Protein AF-A0A6G1HEQ1-F1 (afdb_monomer)

Mean predicted aligned error: 15.53 Å

pLDDT: mean 77.02, std 15.02, range [37.28, 94.94]

Radius of gyration: 28.49 Å; Cα contacts (8 Å, |Δi|>4): 25; chains: 1; bounding box: 51×35×103 Å

Sequence (155 aa):
MASLPPEEGGSAPGRSIQERYLELNARLHTARTETYAEIYRPENTSKSYNPKQKEYIEWCRSNGFPDGEQLSEAKFILFFQDRVLNRSVRPKRRRKETERSPMEPAVRTPGITSMLKNRKMKEAQRKRNEFVDRGVGTLLDGYTEEELLRCVRAC

Organism: NCBI:txid1176131

Structure (mmCIF, N/CA/C/O backbone):
data_AF-A0A6G1HEQ1-F1
#
_entry.id   AF-A0A6G1HEQ1-F1
#
loop_
_atom_site.group_PDB
_atom_site.id
_atom_site.type_symbol
_atom_site.label_atom_id
_atom_site.label_alt_id
_atom_site.label_comp_id
_atom_site.label_asym_id
_atom_site.label_entity_id
_atom_site.label_seq_id
_atom_site.pdbx_PDB_ins_code
_atom_site.Cartn_x
_atom_site.Cartn_y
_atom_site.Cartn_z
_atom_site.occupancy
_atom_site.B_iso_or_equiv
_atom_site.auth_seq_id
_atom_site.auth_comp_id
_atom_site.auth_asym_id
_atom_site.auth_atom_id
_atom_site.pdbx_PDB_model_num
ATOM 1 N N . MET A 1 1 ? -0.566 15.789 58.709 1.00 41.72 1 MET A N 1
ATOM 2 C CA . MET A 1 1 ? 0.669 15.490 57.956 1.00 41.72 1 MET A CA 1
ATOM 3 C C . MET A 1 1 ? 0.529 14.075 57.430 1.00 41.72 1 MET A C 1
ATOM 5 O O . MET A 1 1 ? 0.556 13.151 58.227 1.00 41.72 1 MET A O 1
ATOM 9 N N . ALA A 1 2 ? 0.203 13.925 56.146 1.00 41.34 2 ALA A N 1
ATOM 10 C CA . ALA A 1 2 ? -0.060 12.624 55.535 1.00 41.34 2 ALA A CA 1
ATOM 11 C C . ALA A 1 2 ? 1.268 11.942 55.183 1.00 41.34 2 ALA A C 1
ATOM 13 O O . ALA A 1 2 ? 2.092 12.533 54.486 1.00 41.34 2 ALA A O 1
ATOM 14 N N . SER A 1 3 ? 1.471 10.731 55.703 1.00 48.38 3 SER A N 1
ATOM 15 C CA . SER A 1 3 ? 2.601 9.864 55.372 1.00 48.38 3 SER A CA 1
ATOM 16 C C . SER A 1 3 ? 2.564 9.485 53.892 1.00 48.38 3 SER A C 1
ATOM 18 O O . SER A 1 3 ? 1.548 8.995 53.401 1.00 48.38 3 SER A O 1
ATOM 20 N N . LEU A 1 4 ? 3.678 9.717 53.199 1.00 50.41 4 LEU A N 1
ATOM 21 C CA . LEU A 1 4 ? 3.932 9.215 51.849 1.00 50.41 4 LEU A CA 1
ATOM 22 C C . LEU A 1 4 ? 4.041 7.678 51.872 1.00 50.41 4 LEU A C 1
ATOM 24 O O . LEU A 1 4 ? 4.571 7.133 52.847 1.00 50.41 4 LEU A O 1
ATOM 28 N N . PRO A 1 5 ? 3.552 6.973 50.837 1.00 56.81 5 PRO A N 1
ATOM 29 C CA . PRO A 1 5 ? 3.724 5.530 50.728 1.00 56.81 5 PRO A CA 1
ATOM 30 C C . PRO A 1 5 ? 5.198 5.175 50.459 1.00 56.81 5 PRO A C 1
ATOM 32 O O . PRO A 1 5 ? 5.929 5.990 49.888 1.00 56.81 5 PRO A O 1
ATOM 35 N N . PRO A 1 6 ? 5.651 3.978 50.869 1.00 50.28 6 PRO A N 1
ATOM 36 C CA . PRO A 1 6 ? 7.000 3.519 50.588 1.00 50.28 6 PRO A CA 1
ATOM 37 C C . PRO A 1 6 ? 7.167 3.293 49.082 1.00 50.28 6 PRO A C 1
ATOM 39 O O . PRO A 1 6 ? 6.408 2.554 48.456 1.00 50.28 6 PRO A O 1
ATOM 42 N N . GLU A 1 7 ? 8.174 3.952 48.518 1.00 48.97 7 GLU A N 1
ATOM 43 C CA . GLU A 1 7 ? 8.719 3.667 47.194 1.00 48.97 7 GLU A CA 1
ATOM 44 C C . GLU A 1 7 ? 9.311 2.250 47.222 1.00 48.97 7 GLU A C 1
ATOM 46 O O . GLU A 1 7 ? 10.440 2.032 47.664 1.00 48.97 7 GLU A O 1
ATOM 51 N N . GLU A 1 8 ? 8.516 1.269 46.795 1.00 42.94 8 GLU A N 1
ATOM 52 C CA . GLU A 1 8 ? 8.979 -0.084 46.492 1.00 42.94 8 GLU A CA 1
ATOM 53 C C . GLU A 1 8 ? 9.991 -0.001 45.343 1.00 42.94 8 GLU A C 1
ATOM 55 O O . GLU A 1 8 ? 9.652 0.077 44.159 1.00 42.94 8 GLU A O 1
ATOM 60 N N . GLY A 1 9 ? 11.268 0.022 45.724 1.00 45.69 9 GLY A N 1
ATOM 61 C CA . GLY A 1 9 ? 12.419 -0.064 44.843 1.00 45.69 9 GLY A CA 1
ATOM 62 C C . GLY A 1 9 ? 12.493 -1.419 44.146 1.00 45.69 9 GLY A C 1
ATOM 63 O O . GLY A 1 9 ? 13.303 -2.268 44.500 1.00 45.69 9 GLY A O 1
ATOM 64 N N . GLY A 1 10 ? 11.695 -1.596 43.098 1.00 37.28 10 GLY A N 1
ATOM 65 C CA . GLY A 1 10 ? 11.898 -2.606 42.065 1.00 37.28 10 GLY A CA 1
ATOM 66 C C . GLY A 1 10 ? 12.769 -2.043 40.945 1.00 37.28 10 GLY A C 1
ATOM 67 O O . GLY A 1 10 ? 12.272 -1.767 39.855 1.00 37.28 10 GLY A O 1
ATOM 68 N N . SER A 1 11 ? 14.061 -1.826 41.210 1.00 39.78 11 SER A N 1
ATOM 69 C CA . SER A 1 11 ? 15.039 -1.459 40.178 1.00 39.78 11 SER A CA 1
ATOM 70 C C . SER A 1 11 ? 15.185 -2.632 39.208 1.00 39.78 11 SER A C 1
ATOM 72 O O . SER A 1 11 ? 15.940 -3.573 39.458 1.00 39.78 11 SER A O 1
ATOM 74 N N . ALA A 1 12 ? 14.412 -2.613 38.118 1.00 50.97 12 ALA A N 1
ATOM 75 C CA . ALA A 1 12 ? 14.650 -3.489 36.979 1.00 50.97 12 ALA A CA 1
ATOM 76 C C . ALA A 1 12 ? 16.135 -3.363 36.595 1.00 50.97 12 ALA A C 1
ATOM 78 O O . ALA A 1 12 ? 16.630 -2.231 36.539 1.00 50.97 12 ALA A O 1
ATOM 79 N N . PRO A 1 13 ? 16.866 -4.472 36.365 1.00 53.50 13 PRO A N 1
ATOM 80 C CA . PRO A 1 13 ? 18.287 -4.401 36.058 1.00 53.50 13 PRO A CA 1
ATOM 81 C C . PRO A 1 13 ? 18.475 -3.440 34.885 1.00 53.50 13 PRO A C 1
ATOM 83 O O . PRO A 1 13 ? 17.889 -3.620 33.816 1.00 53.50 13 PRO A O 1
ATOM 86 N N . GLY A 1 14 ? 19.214 -2.355 35.129 1.00 56.75 14 GLY A N 1
ATOM 87 C CA . GLY A 1 14 ? 19.454 -1.328 34.128 1.00 56.75 14 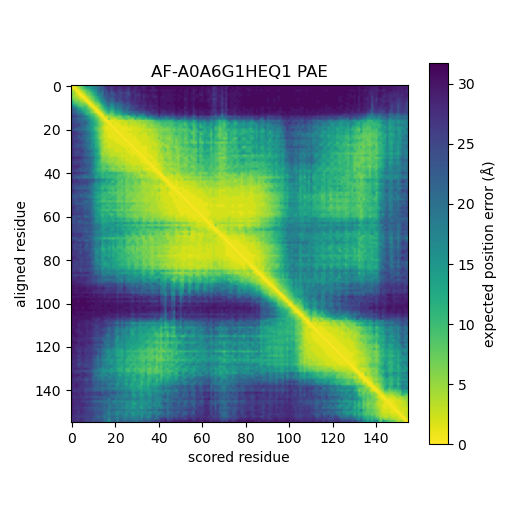GLY A CA 1
ATOM 88 C C . GLY A 1 14 ? 20.025 -1.992 32.886 1.00 56.75 14 GLY A C 1
ATOM 89 O O . GLY A 1 14 ? 21.078 -2.622 32.974 1.00 56.75 14 GLY A O 1
ATOM 90 N N . ARG A 1 15 ? 19.305 -1.878 31.762 1.00 60.00 15 ARG A N 1
ATOM 91 C CA . ARG A 1 15 ? 19.628 -2.579 30.514 1.00 60.00 15 ARG A CA 1
ATOM 92 C C . ARG A 1 15 ? 21.126 -2.519 30.238 1.00 60.00 15 ARG A C 1
ATOM 94 O O . ARG A 1 15 ? 21.727 -1.427 30.267 1.00 60.00 15 ARG A O 1
ATOM 101 N N . SER A 1 16 ? 21.725 -3.682 30.001 1.00 81.69 16 SER A N 1
ATOM 102 C CA . SER A 1 16 ? 23.161 -3.800 29.762 1.00 81.69 16 SER A CA 1
ATOM 103 C C . SER A 1 16 ? 23.569 -2.882 28.601 1.00 81.69 16 SER A C 1
ATOM 105 O O . SER A 1 16 ? 22.749 -2.500 27.758 1.00 81.69 16 SER A O 1
ATOM 107 N N . ILE A 1 17 ? 24.837 -2.463 28.545 1.00 79.94 17 ILE A N 1
ATOM 108 C CA . ILE A 1 17 ? 25.323 -1.638 27.421 1.00 79.94 17 ILE A CA 1
ATOM 109 C C . ILE A 1 17 ? 25.048 -2.351 26.085 1.00 79.94 17 ILE A C 1
ATOM 111 O O . ILE A 1 17 ? 24.679 -1.705 25.106 1.00 79.94 17 ILE A O 1
ATOM 115 N N . GLN A 1 18 ? 25.139 -3.684 26.078 1.00 74.25 18 GLN A N 1
ATOM 116 C CA . GLN A 1 18 ? 24.825 -4.526 24.926 1.00 74.25 18 GLN A CA 1
ATOM 117 C C . GLN A 1 18 ? 23.339 -4.478 24.554 1.00 74.25 18 GLN A C 1
ATOM 119 O O . GLN A 1 18 ? 23.020 -4.307 23.383 1.00 74.25 18 GLN A O 1
ATOM 124 N N . GLU A 1 19 ? 22.428 -4.557 25.524 1.00 78.94 19 GLU A N 1
ATOM 125 C CA . GLU A 1 19 ? 20.983 -4.461 25.275 1.00 78.94 19 GLU A CA 1
ATOM 126 C C . GLU A 1 19 ? 20.590 -3.087 24.731 1.00 78.94 19 GLU A C 1
ATOM 128 O O . GLU A 1 19 ? 19.814 -2.993 23.783 1.00 78.94 19 GLU A O 1
ATOM 133 N N . ARG A 1 20 ? 21.171 -2.011 25.277 1.00 80.88 20 ARG A N 1
ATOM 134 C CA . ARG A 1 20 ? 20.960 -0.651 24.759 1.00 80.88 20 ARG A CA 1
ATOM 135 C C . ARG A 1 20 ? 21.491 -0.490 23.338 1.00 80.88 20 ARG A C 1
ATOM 137 O O . ARG A 1 20 ? 20.834 0.143 22.515 1.00 80.88 20 ARG A O 1
ATOM 144 N N . TYR A 1 21 ? 22.656 -1.064 23.045 1.00 78.56 21 TYR A N 1
ATOM 145 C CA . TYR A 1 21 ? 23.229 -1.071 21.702 1.00 78.56 21 TYR A CA 1
ATOM 146 C C . TYR A 1 21 ? 22.355 -1.859 20.717 1.00 78.56 21 TYR A C 1
ATOM 148 O O . TYR A 1 21 ? 22.079 -1.380 19.619 1.00 78.56 21 TYR A O 1
ATOM 156 N N . LEU A 1 22 ? 21.857 -3.028 21.126 1.00 83.06 22 LEU A N 1
ATOM 157 C CA . LEU A 1 22 ? 20.967 -3.856 20.317 1.00 83.06 22 LEU A CA 1
ATOM 158 C C . LEU A 1 22 ? 19.636 -3.149 20.039 1.00 83.06 22 LEU A C 1
ATOM 160 O O . LEU A 1 22 ? 19.182 -3.128 18.899 1.00 83.06 22 LEU A O 1
ATOM 164 N N . GLU A 1 23 ? 19.039 -2.520 21.051 1.00 82.06 23 GLU A N 1
ATOM 165 C CA . GLU A 1 23 ? 17.798 -1.755 20.912 1.00 82.06 23 GLU A CA 1
ATOM 166 C C . GLU A 1 23 ? 17.983 -0.542 19.989 1.00 82.06 23 GLU A C 1
ATOM 168 O O . GLU A 1 23 ? 17.141 -0.276 19.128 1.00 82.06 23 GLU A O 1
ATOM 173 N N . LEU A 1 24 ? 19.106 0.172 20.120 1.00 81.50 24 LEU A N 1
ATOM 174 C CA . LEU A 1 24 ? 19.453 1.27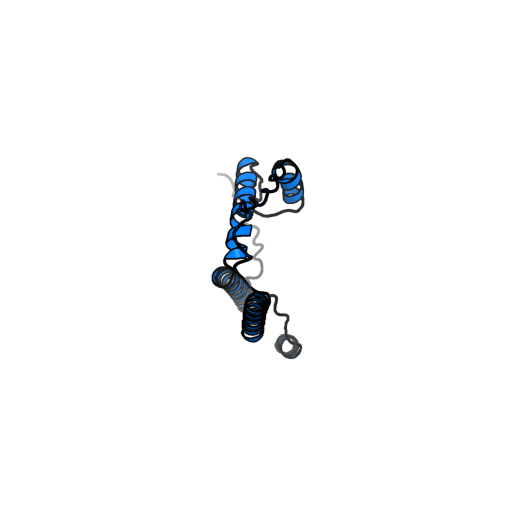7 19.230 1.00 81.50 24 LEU A CA 1
ATOM 175 C C . LEU A 1 24 ? 19.616 0.794 17.786 1.00 81.50 24 LEU A C 1
ATOM 177 O O . LEU A 1 24 ? 19.045 1.391 16.875 1.00 81.50 24 LEU A O 1
ATOM 181 N N . ASN A 1 25 ? 20.347 -0.300 17.577 1.00 78.19 25 ASN A N 1
ATOM 182 C CA . ASN A 1 25 ? 20.520 -0.885 16.255 1.00 78.19 25 ASN A CA 1
ATOM 183 C C . ASN A 1 25 ? 19.183 -1.329 15.667 1.00 78.19 25 ASN A C 1
ATOM 185 O O . ASN A 1 25 ? 18.902 -0.989 14.523 1.00 78.19 25 ASN A O 1
ATOM 189 N N . ALA A 1 26 ? 18.329 -2.010 16.434 1.00 80.94 26 ALA A N 1
ATOM 190 C CA . ALA A 1 26 ? 17.007 -2.429 15.977 1.00 80.94 26 ALA A CA 1
ATOM 191 C C . ALA A 1 26 ? 16.174 -1.232 15.492 1.00 80.94 26 ALA A C 1
ATOM 193 O O . ALA A 1 26 ? 15.651 -1.266 14.381 1.00 80.94 26 ALA A O 1
ATOM 194 N N . ARG A 1 27 ? 16.137 -0.134 16.261 1.00 81.19 27 ARG A N 1
ATOM 195 C CA . ARG A 1 27 ? 15.448 1.110 15.865 1.00 81.19 27 ARG A CA 1
ATOM 196 C C . ARG A 1 27 ? 16.055 1.756 14.618 1.00 81.19 27 ARG A C 1
ATOM 198 O O . ARG A 1 27 ? 15.331 2.253 13.759 1.00 81.19 27 ARG A O 1
ATOM 205 N N . LEU A 1 28 ? 17.384 1.765 14.504 1.00 80.19 28 LEU A N 1
ATOM 206 C CA . LEU A 1 28 ? 18.066 2.277 13.313 1.00 80.19 28 LEU A CA 1
ATOM 207 C C . LEU A 1 28 ? 17.754 1.420 12.083 1.00 80.19 28 LEU A C 1
ATOM 209 O O . LEU A 1 28 ? 17.541 1.965 11.001 1.00 80.19 28 LEU A O 1
ATOM 213 N N . HIS A 1 29 ? 17.710 0.097 12.236 1.00 75.25 29 HIS A N 1
ATOM 214 C CA . HIS A 1 29 ? 17.352 -0.826 11.167 1.00 75.25 29 HIS A CA 1
ATOM 215 C C . HIS A 1 29 ? 15.903 -0.623 10.717 1.00 75.25 29 HIS A C 1
ATOM 217 O O . HIS A 1 29 ? 15.683 -0.477 9.516 1.00 75.25 29 HIS A O 1
ATOM 2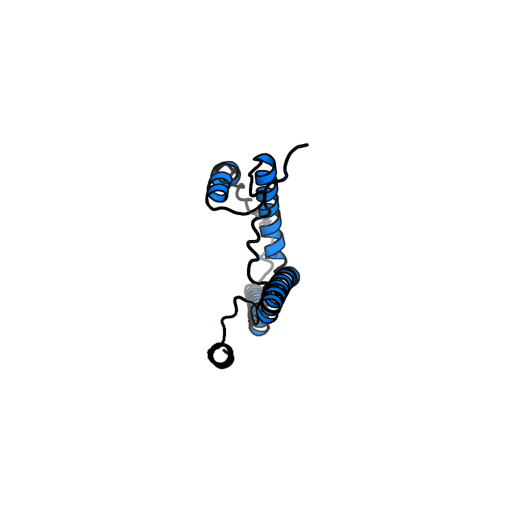23 N N . THR A 1 30 ? 14.934 -0.519 11.635 1.00 78.88 30 THR A N 1
ATOM 224 C CA . THR A 1 30 ? 13.528 -0.274 11.268 1.00 78.88 30 THR A CA 1
ATOM 225 C C . THR A 1 30 ? 13.364 1.059 10.534 1.00 78.88 30 THR A C 1
ATOM 227 O O . THR A 1 30 ? 12.827 1.082 9.426 1.00 78.88 30 THR A O 1
ATOM 230 N N . ALA A 1 31 ? 13.941 2.148 11.051 1.00 79.94 31 ALA A N 1
ATOM 231 C CA . ALA A 1 31 ? 13.883 3.462 10.404 1.00 79.94 31 ALA A CA 1
ATOM 232 C C . ALA A 1 31 ? 14.534 3.464 9.005 1.00 79.94 31 ALA A C 1
ATOM 234 O O . ALA A 1 31 ? 14.014 4.056 8.054 1.00 79.94 31 ALA A O 1
ATOM 235 N N . ARG A 1 32 ? 15.665 2.763 8.836 1.00 79.06 32 ARG A N 1
ATOM 236 C CA . ARG A 1 32 ? 16.297 2.579 7.518 1.00 79.06 32 ARG A CA 1
ATOM 237 C C . ARG A 1 32 ? 15.381 1.821 6.563 1.00 79.06 32 ARG A C 1
ATOM 239 O O . ARG A 1 32 ? 15.255 2.226 5.414 1.00 79.06 32 ARG A O 1
ATOM 246 N N . THR A 1 33 ? 14.725 0.754 7.019 1.00 76.19 33 THR A N 1
ATOM 247 C CA . THR A 1 33 ? 13.812 -0.013 6.159 1.00 76.19 33 THR A CA 1
ATOM 248 C C . THR A 1 33 ? 12.584 0.791 5.748 1.00 76.19 33 THR A C 1
ATOM 250 O O . THR A 1 33 ? 12.184 0.717 4.590 1.00 76.19 33 THR A O 1
ATOM 253 N N . GLU A 1 34 ? 12.022 1.600 6.647 1.00 77.12 34 GLU A N 1
ATOM 254 C CA . GLU A 1 34 ? 10.873 2.465 6.360 1.00 77.12 34 GLU A CA 1
ATOM 255 C C . GLU A 1 34 ? 11.227 3.530 5.318 1.00 77.12 34 GLU A C 1
ATOM 257 O O . GLU A 1 34 ? 10.577 3.619 4.277 1.00 77.12 34 GLU A O 1
ATOM 262 N N . THR A 1 35 ? 12.316 4.272 5.543 1.00 80.12 35 THR A N 1
ATOM 263 C CA . THR A 1 35 ? 12.783 5.310 4.608 1.00 80.12 35 THR A CA 1
ATOM 264 C C . THR A 1 35 ? 13.139 4.722 3.242 1.00 80.12 35 THR A C 1
ATOM 266 O O . THR A 1 35 ? 12.771 5.276 2.206 1.00 80.12 35 THR A O 1
ATOM 269 N N . TYR A 1 36 ? 13.798 3.562 3.213 1.00 76.88 36 TYR A N 1
ATOM 270 C CA . TYR A 1 36 ? 14.106 2.856 1.974 1.00 76.88 36 TYR A CA 1
ATOM 271 C C . TYR A 1 36 ? 12.819 2.410 1.259 1.00 76.88 36 TYR A C 1
ATOM 273 O O . TYR A 1 36 ? 12.645 2.662 0.065 1.00 76.88 36 TYR A O 1
ATOM 281 N N . ALA A 1 37 ? 11.870 1.812 1.982 1.00 76.62 37 ALA A N 1
ATOM 282 C CA . ALA A 1 37 ? 10.590 1.403 1.418 1.00 76.62 37 ALA A CA 1
ATOM 283 C C . ALA A 1 37 ? 9.813 2.587 0.828 1.00 76.62 37 ALA A C 1
ATOM 285 O O . ALA A 1 37 ? 9.176 2.416 -0.207 1.00 76.62 37 ALA A O 1
ATOM 286 N N . GLU A 1 38 ? 9.877 3.774 1.434 1.00 76.50 38 GLU A N 1
ATOM 287 C CA . GLU A 1 38 ? 9.257 4.995 0.912 1.00 76.50 38 GLU A CA 1
ATOM 288 C C . GLU A 1 38 ? 9.938 5.512 -0.358 1.00 76.50 38 GLU A C 1
ATOM 290 O O . GLU A 1 38 ? 9.256 5.744 -1.360 1.00 76.50 38 GLU A O 1
ATOM 295 N N . ILE A 1 39 ? 11.269 5.643 -0.345 1.00 78.94 39 ILE A N 1
ATOM 296 C CA . ILE A 1 39 ? 12.064 6.156 -1.475 1.00 78.94 39 ILE A CA 1
ATOM 297 C C . ILE A 1 39 ? 11.905 5.262 -2.708 1.00 78.94 39 ILE A C 1
ATOM 299 O O . ILE A 1 39 ? 11.776 5.745 -3.834 1.00 78.94 39 ILE A O 1
ATOM 303 N N . TYR A 1 40 ? 11.905 3.946 -2.501 1.00 78.88 40 TYR A N 1
ATOM 304 C CA . TYR A 1 40 ? 11.917 2.970 -3.585 1.00 78.88 40 TYR A CA 1
ATOM 305 C C . TYR A 1 40 ? 10.538 2.395 -3.925 1.00 78.88 40 TYR A C 1
ATOM 307 O O . TYR A 1 40 ? 10.435 1.575 -4.853 1.00 78.88 40 TYR A O 1
ATOM 315 N N . ARG A 1 41 ? 9.471 2.831 -3.234 1.00 78.31 41 ARG A N 1
ATOM 316 C CA . ARG A 1 41 ? 8.095 2.414 -3.527 1.00 78.31 41 ARG A CA 1
ATOM 317 C C . ARG A 1 41 ? 7.753 2.751 -4.981 1.00 78.31 41 ARG A C 1
ATOM 319 O O . ARG A 1 41 ? 7.892 3.899 -5.400 1.00 78.31 41 ARG A O 1
ATOM 326 N N . PRO A 1 42 ? 7.231 1.796 -5.769 1.00 81.75 42 PRO A N 1
ATOM 327 C CA . PRO A 1 42 ? 6.757 2.103 -7.109 1.00 81.75 42 PRO A CA 1
ATOM 328 C C . PRO A 1 42 ? 5.680 3.194 -7.079 1.00 81.75 42 PRO A C 1
ATOM 330 O O . PRO A 1 42 ? 4.724 3.118 -6.310 1.00 81.75 42 PRO A O 1
ATOM 333 N N . GLU A 1 43 ? 5.771 4.180 -7.966 1.00 80.06 43 GLU A N 1
ATOM 334 C CA . GLU A 1 43 ? 4.834 5.313 -7.979 1.00 80.06 43 GLU A CA 1
ATOM 335 C C . GLU A 1 43 ? 3.369 4.859 -8.156 1.00 80.06 43 GLU A C 1
ATOM 337 O O . GLU A 1 43 ? 2.446 5.407 -7.554 1.00 80.06 43 GLU A O 1
ATOM 342 N N . ASN A 1 44 ? 3.153 3.790 -8.930 1.00 83.50 44 ASN A N 1
ATOM 343 C CA . ASN A 1 44 ? 1.835 3.175 -9.120 1.00 83.50 44 ASN A CA 1
ATOM 344 C C . ASN A 1 44 ? 1.275 2.557 -7.830 1.00 83.50 44 ASN A C 1
ATOM 346 O O . ASN A 1 44 ? 0.071 2.632 -7.585 1.00 83.50 44 ASN A O 1
ATOM 350 N N . THR A 1 45 ? 2.147 1.961 -7.014 1.00 83.81 45 THR A N 1
ATOM 351 C CA . THR A 1 45 ? 1.820 1.403 -5.698 1.00 83.81 45 THR A CA 1
ATOM 352 C C . THR A 1 45 ? 1.344 2.544 -4.801 1.00 83.81 45 THR A C 1
ATOM 354 O O . THR A 1 45 ? 0.201 2.515 -4.353 1.00 83.81 45 THR A O 1
ATOM 357 N N . SER A 1 46 ? 2.128 3.616 -4.647 1.00 85.69 46 SER A N 1
ATOM 358 C CA . SER A 1 46 ? 1.728 4.792 -3.853 1.00 85.69 46 SER A CA 1
ATOM 359 C C . SER A 1 46 ? 0.395 5.388 -4.321 1.00 85.69 46 SER A C 1
ATOM 361 O O . SER A 1 46 ? -0.515 5.584 -3.519 1.00 85.69 46 SER A O 1
ATOM 363 N N . LYS A 1 47 ? 0.220 5.589 -5.634 1.00 87.44 47 LYS A N 1
ATOM 364 C CA . LYS A 1 47 ? -1.031 6.111 -6.215 1.00 87.44 47 LYS A CA 1
ATOM 365 C C . LYS A 1 47 ? -2.247 5.225 -5.923 1.00 87.44 47 LYS A C 1
ATOM 367 O O . LYS A 1 47 ? -3.352 5.742 -5.789 1.00 87.44 47 LYS A O 1
ATOM 372 N N . SER A 1 48 ? -2.067 3.906 -5.841 1.00 88.81 48 SER A N 1
ATOM 373 C CA . SER A 1 48 ? -3.159 2.965 -5.566 1.00 88.81 48 SER A CA 1
ATOM 374 C C . SER A 1 48 ? -3.466 2.813 -4.075 1.00 88.81 48 SER A C 1
ATOM 376 O O . SER A 1 48 ? -4.639 2.726 -3.703 1.00 88.81 48 SER A O 1
ATOM 378 N N . TYR A 1 49 ? -2.434 2.751 -3.230 1.00 88.75 49 TYR A N 1
ATOM 379 C CA . TYR A 1 49 ? -2.580 2.450 -1.806 1.00 88.75 49 TYR A CA 1
ATOM 380 C C . TYR A 1 49 ? -2.873 3.689 -0.962 1.00 88.75 49 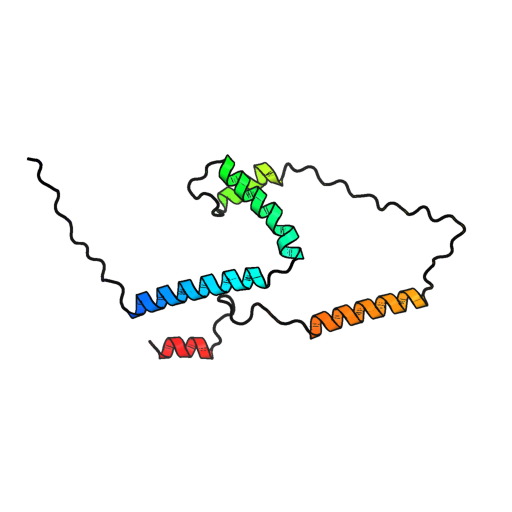TYR A C 1
ATOM 382 O O . TYR A 1 49 ? -3.749 3.609 -0.104 1.00 88.75 49 TYR A O 1
ATOM 390 N N . ASN A 1 50 ? -2.235 4.834 -1.233 1.00 91.12 50 ASN A N 1
ATOM 391 C CA . ASN A 1 50 ? -2.376 6.033 -0.397 1.00 91.12 50 ASN A CA 1
ATOM 392 C C . ASN A 1 50 ? -3.842 6.475 -0.212 1.00 91.12 50 ASN A C 1
ATOM 394 O O . ASN A 1 50 ? -4.225 6.750 0.923 1.00 91.12 50 ASN A O 1
ATOM 398 N N . PRO A 1 51 ? -4.705 6.494 -1.253 1.00 93.75 51 PRO A N 1
ATOM 399 C CA . PRO A 1 51 ? -6.109 6.864 -1.066 1.00 93.75 51 PRO A CA 1
ATOM 400 C C . PRO A 1 51 ? -6.865 5.900 -0.143 1.00 93.75 51 PRO A C 1
ATOM 402 O O . PRO A 1 51 ? -7.665 6.337 0.676 1.00 93.75 51 PRO A O 1
ATOM 405 N N . LYS A 1 52 ? -6.585 4.594 -0.244 1.00 91.50 52 LYS A N 1
ATOM 406 C CA . LYS A 1 52 ? -7.223 3.554 0.580 1.00 91.50 52 LYS A CA 1
ATOM 407 C C . LYS A 1 52 ? -6.756 3.630 2.034 1.00 91.50 52 LYS A C 1
ATOM 409 O O . LYS A 1 52 ? -7.560 3.473 2.943 1.00 91.50 52 LYS A O 1
ATOM 414 N N . GLN A 1 53 ? -5.463 3.884 2.246 1.00 93.44 53 GLN A N 1
ATOM 415 C CA . GLN A 1 53 ? -4.894 4.089 3.579 1.00 93.44 53 GLN A CA 1
ATOM 416 C C . GLN A 1 53 ? -5.489 5.333 4.237 1.00 93.44 53 GLN A C 1
ATOM 418 O O . GLN A 1 53 ? -5.915 5.268 5.384 1.00 93.44 53 GLN A O 1
ATOM 423 N N . LYS A 1 54 ? -5.590 6.438 3.490 1.00 94.50 54 LYS A N 1
ATOM 424 C CA . LYS A 1 54 ? -6.206 7.674 3.976 1.00 94.50 54 LYS A CA 1
ATOM 425 C C . LYS A 1 54 ? -7.661 7.456 4.392 1.00 94.50 54 LYS A C 1
ATOM 427 O O . LYS A 1 54 ? -8.048 7.893 5.466 1.00 94.50 54 LYS A O 1
ATOM 432 N N . GLU A 1 55 ? -8.430 6.735 3.582 1.00 94.75 55 GLU A N 1
ATOM 433 C CA . GLU A 1 55 ? -9.818 6.388 3.900 1.00 94.75 55 GLU A CA 1
ATOM 434 C C . GLU A 1 55 ? -9.933 5.578 5.203 1.00 94.75 55 GLU A C 1
ATOM 436 O O . GLU A 1 55 ? -10.781 5.881 6.040 1.00 94.75 55 GLU A O 1
ATOM 441 N N . TYR A 1 56 ? -9.067 4.578 5.402 1.00 94.38 56 TYR A N 1
ATOM 442 C CA . TYR A 1 56 ? -9.030 3.802 6.645 1.00 94.38 56 TYR A CA 1
ATOM 443 C C . TYR A 1 56 ? -8.664 4.674 7.854 1.00 94.38 56 TYR A C 1
ATOM 445 O O . TYR A 1 56 ? -9.316 4.599 8.890 1.00 94.38 56 TYR A O 1
ATOM 453 N N . ILE A 1 57 ? -7.657 5.539 7.712 1.00 93.88 57 ILE A N 1
ATOM 454 C CA . ILE A 1 57 ? -7.227 6.465 8.766 1.00 93.88 57 ILE A CA 1
ATOM 455 C C . ILE A 1 57 ? -8.365 7.417 9.155 1.00 93.88 57 ILE A C 1
ATOM 457 O O . ILE A 1 57 ? -8.654 7.594 10.337 1.00 93.88 57 ILE A O 1
ATOM 461 N N . GLU A 1 58 ? -9.040 8.012 8.171 1.00 94.81 58 GLU A N 1
ATOM 462 C CA . GLU A 1 58 ? -10.197 8.882 8.397 1.00 94.81 58 GLU A CA 1
ATOM 463 C C . GLU A 1 58 ? -11.333 8.121 9.096 1.00 94.81 58 GLU A C 1
ATOM 465 O O . GLU A 1 58 ? -11.899 8.620 10.068 1.00 94.81 58 GLU A O 1
ATOM 470 N N . TRP A 1 59 ? -11.609 6.885 8.674 1.00 94.94 59 TRP A N 1
ATOM 471 C CA . TRP A 1 59 ? -12.592 6.020 9.322 1.00 94.94 59 TRP A CA 1
ATOM 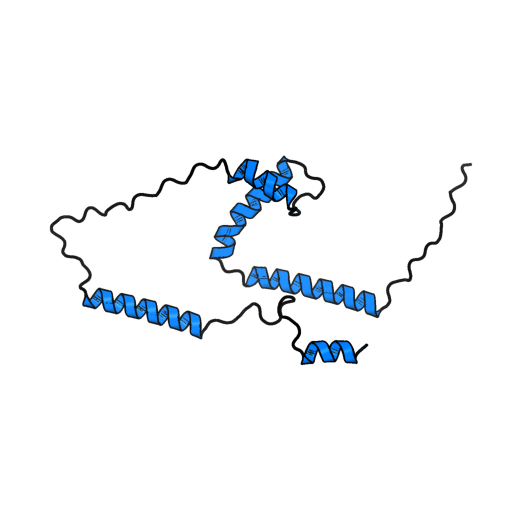472 C C . TRP A 1 59 ? -12.224 5.702 10.779 1.00 94.94 59 TRP A C 1
ATOM 474 O O . TRP A 1 59 ? -13.080 5.821 11.657 1.00 94.94 59 TRP A O 1
ATOM 484 N N . CYS A 1 60 ? -10.963 5.380 11.076 1.00 94.62 60 CYS A N 1
ATOM 485 C CA . CYS A 1 60 ? -10.504 5.161 12.450 1.00 94.62 60 CYS A CA 1
ATOM 486 C C . CYS A 1 60 ? -10.690 6.409 13.321 1.00 94.62 60 CYS A C 1
ATOM 488 O O . CYS A 1 60 ? -11.153 6.301 14.456 1.00 94.62 60 CYS A O 1
ATOM 490 N N . ARG A 1 61 ? -10.393 7.596 12.773 1.00 93.31 61 ARG A N 1
ATOM 491 C CA . ARG A 1 61 ? -10.591 8.883 13.458 1.00 93.31 61 ARG A CA 1
ATOM 492 C C . ARG A 1 61 ? -12.067 9.174 13.730 1.00 93.31 61 ARG A C 1
ATOM 494 O O . ARG A 1 61 ? -12.381 9.702 14.788 1.00 93.31 61 ARG A O 1
ATOM 501 N N . SER A 1 62 ? -12.971 8.812 12.816 1.00 93.38 62 SER A N 1
ATOM 502 C CA . SER A 1 62 ? -14.419 8.982 13.017 1.00 93.38 62 SER A CA 1
ATOM 503 C C . SER A 1 62 ? -15.010 8.028 14.058 1.00 93.38 62 SER A C 1
ATOM 505 O O . SER A 1 62 ? -15.943 8.409 14.755 1.00 93.38 62 SER A O 1
ATOM 507 N N . ASN A 1 63 ? -14.489 6.803 14.167 1.00 91.88 63 ASN A N 1
ATOM 508 C CA . ASN A 1 63 ? -15.001 5.795 15.104 1.00 91.88 63 ASN A CA 1
ATOM 509 C C . ASN A 1 63 ? -14.374 5.883 16.507 1.00 91.88 63 ASN A C 1
ATOM 511 O O . ASN A 1 63 ? -14.887 5.266 17.435 1.00 91.88 63 ASN A O 1
ATOM 515 N N . GLY A 1 64 ? -13.281 6.639 16.677 1.00 89.62 64 GLY A N 1
ATOM 516 C CA . GLY A 1 64 ? -12.692 6.914 17.992 1.00 89.62 64 GLY A CA 1
ATOM 517 C C . GLY A 1 64 ? -12.060 5.694 18.670 1.00 89.62 64 GLY A C 1
ATOM 518 O O . GLY A 1 64 ? -12.148 5.559 19.888 1.00 89.62 64 GLY A O 1
ATOM 519 N N . PHE A 1 65 ? -11.445 4.787 17.903 1.00 91.06 65 PHE A N 1
ATOM 520 C CA . PHE A 1 65 ? -10.821 3.586 18.471 1.00 91.06 65 PHE A CA 1
ATOM 521 C C . PHE A 1 65 ? -9.649 3.920 19.416 1.00 91.06 65 PHE A C 1
ATOM 523 O O . PHE A 1 65 ? -8.850 4.802 19.091 1.00 91.06 65 PHE A O 1
ATOM 530 N N . PRO A 1 66 ? -9.471 3.169 20.523 1.00 87.31 66 PRO A N 1
ATOM 531 C CA . PRO A 1 66 ? -8.412 3.424 21.504 1.00 87.31 66 PRO A CA 1
ATOM 532 C C . PRO A 1 66 ? -7.002 3.230 20.928 1.00 87.31 66 PRO A C 1
ATOM 534 O O . PRO A 1 66 ? -6.125 4.046 21.189 1.00 87.31 66 PRO A O 1
ATOM 537 N N . ASP A 1 67 ? -6.790 2.226 20.069 1.00 88.50 67 ASP A N 1
ATOM 538 C CA . ASP A 1 67 ? -5.490 2.015 19.396 1.00 88.50 67 ASP A CA 1
ATOM 539 C C . ASP A 1 67 ? -5.290 2.941 18.177 1.00 88.50 67 ASP A C 1
ATOM 541 O O . ASP A 1 67 ? -4.379 2.750 17.369 1.00 88.50 67 ASP A O 1
ATOM 545 N N . GLY A 1 68 ? -6.186 3.916 17.984 1.00 89.50 68 GLY A N 1
ATOM 546 C CA . GLY A 1 68 ? -6.119 4.898 16.909 1.00 89.50 68 GLY A CA 1
ATOM 547 C C . GLY A 1 68 ? -6.042 4.254 15.524 1.00 89.50 68 GLY A C 1
ATOM 548 O O . GLY A 1 68 ? -6.885 3.430 15.154 1.00 89.50 68 GLY A O 1
ATOM 549 N N . GLU A 1 69 ? -5.011 4.633 14.767 1.00 88.56 69 GLU A N 1
ATOM 550 C CA . GLU A 1 69 ? -4.772 4.223 13.377 1.00 88.56 69 GLU A CA 1
ATOM 551 C C . GLU A 1 69 ? -4.152 2.823 13.244 1.00 88.56 69 GLU A C 1
ATOM 553 O O . GLU A 1 69 ? -4.060 2.309 12.126 1.00 88.56 69 GLU A O 1
ATOM 558 N N . GLN A 1 70 ? -3.752 2.176 14.349 1.00 89.62 70 GLN A N 1
ATOM 559 C CA . GLN A 1 70 ? -3.198 0.825 14.278 1.00 89.62 70 GLN A CA 1
ATOM 560 C C . GLN A 1 70 ? -4.217 -0.146 13.682 1.00 89.62 70 GLN A C 1
ATOM 562 O O . GLN A 1 70 ? -5.404 -0.148 14.036 1.00 89.62 70 GLN A O 1
ATOM 567 N N . LEU A 1 71 ? -3.730 -0.980 12.768 1.00 89.75 71 LEU A N 1
ATOM 568 C CA . LEU A 1 71 ? -4.522 -2.004 12.112 1.00 89.75 71 LEU A CA 1
ATOM 569 C C . LEU A 1 71 ? -4.657 -3.213 13.039 1.00 89.75 71 LEU A C 1
ATOM 571 O O . LEU A 1 71 ? -3.666 -3.789 13.474 1.00 89.75 71 LEU A O 1
ATOM 575 N N . SER A 1 72 ? -5.899 -3.586 13.322 1.00 92.75 72 SER A N 1
ATOM 576 C CA . SER A 1 72 ? -6.266 -4.806 14.040 1.00 92.75 72 SER A CA 1
ATOM 577 C C . SER A 1 72 ? -7.199 -5.616 13.147 1.00 92.75 72 SER A C 1
ATOM 579 O O . SER A 1 72 ? -7.934 -5.042 12.340 1.00 92.75 72 SER A O 1
ATOM 581 N N . GLU A 1 73 ? -7.187 -6.939 13.286 1.00 93.31 73 GLU A N 1
ATOM 582 C CA . GLU A 1 73 ? -8.061 -7.831 12.520 1.00 93.31 73 GLU A CA 1
ATOM 583 C C . GLU A 1 73 ? -9.539 -7.449 12.690 1.00 93.31 73 GLU A C 1
ATOM 585 O O . GLU A 1 73 ? -10.267 -7.301 11.707 1.00 93.31 73 GLU A O 1
ATOM 590 N N . ALA A 1 74 ? -9.959 -7.157 13.925 1.00 92.62 74 ALA A N 1
ATOM 591 C CA . ALA A 1 74 ? -11.322 -6.724 14.217 1.00 92.62 74 ALA A CA 1
ATOM 592 C C . ALA A 1 74 ? -11.676 -5.405 13.506 1.00 92.62 74 ALA A C 1
ATOM 594 O O . ALA A 1 74 ? -12.735 -5.295 12.886 1.00 92.62 74 ALA A O 1
ATOM 595 N N . LYS A 1 75 ? -10.767 -4.417 13.525 1.00 93.81 75 LYS A N 1
ATOM 596 C CA . LYS A 1 75 ? -10.961 -3.141 12.812 1.00 93.81 75 LYS A CA 1
ATOM 597 C C . LYS A 1 75 ? -11.064 -3.352 11.307 1.00 93.81 75 LYS A C 1
ATOM 599 O O . LYS A 1 75 ? -11.854 -2.682 10.653 1.00 93.81 75 LYS A O 1
ATOM 604 N N . PHE A 1 76 ? -10.290 -4.282 10.757 1.00 93.12 76 PHE A N 1
ATOM 605 C CA . PHE A 1 76 ? -10.298 -4.579 9.332 1.00 93.12 76 PHE A CA 1
ATOM 606 C C . PHE A 1 76 ? -11.640 -5.162 8.877 1.00 93.12 76 PHE A C 1
ATOM 608 O O . PHE A 1 76 ? -12.215 -4.691 7.894 1.00 93.12 76 PHE A O 1
ATOM 615 N N . ILE A 1 77 ? -12.172 -6.131 9.628 1.00 93.94 77 ILE A N 1
ATOM 616 C CA . ILE A 1 77 ? -13.489 -6.725 9.361 1.00 93.94 77 ILE A CA 1
ATOM 617 C C . ILE A 1 77 ? -14.581 -5.648 9.428 1.00 93.94 77 ILE A C 1
ATOM 619 O O . ILE A 1 77 ? -15.387 -5.532 8.503 1.00 93.94 77 ILE A O 1
ATOM 623 N N . LEU A 1 78 ? -14.567 -4.817 10.475 1.00 94.06 78 LEU A N 1
ATOM 624 C CA . LEU A 1 78 ? -15.529 -3.724 10.648 1.00 94.06 78 LEU A CA 1
ATOM 625 C C . LEU A 1 78 ? -15.439 -2.689 9.520 1.00 94.06 78 LEU A C 1
ATOM 627 O O . LEU A 1 78 ? -16.459 -2.301 8.951 1.00 94.06 78 LEU A O 1
ATOM 631 N N . PHE A 1 79 ? -14.227 -2.281 9.143 1.00 94.06 79 PHE A N 1
ATOM 632 C CA . PHE A 1 79 ? -14.005 -1.347 8.041 1.00 94.06 79 PHE A CA 1
ATOM 633 C C . PHE A 1 79 ? -14.533 -1.900 6.715 1.00 94.06 79 PHE A C 1
ATOM 635 O O . PHE A 1 79 ? -15.136 -1.169 5.927 1.00 94.06 79 PHE A O 1
ATOM 642 N N . PHE A 1 80 ? -14.336 -3.194 6.454 1.00 94.50 80 PHE A N 1
ATOM 643 C CA . PHE A 1 80 ? -14.839 -3.822 5.237 1.00 94.50 80 PHE A CA 1
ATOM 644 C C . PHE A 1 80 ? -16.359 -3.821 5.184 1.00 94.50 80 PHE A C 1
ATOM 646 O O . PHE A 1 80 ? -16.921 -3.452 4.151 1.00 94.50 80 PHE A O 1
ATOM 653 N N . GLN A 1 81 ? -17.012 -4.168 6.289 1.00 92.88 81 GLN A N 1
ATOM 654 C CA . GLN A 1 81 ? -18.467 -4.147 6.388 1.00 92.88 81 GLN A CA 1
ATOM 655 C C . GLN A 1 81 ? -19.042 -2.737 6.241 1.00 92.88 81 GLN A C 1
ATOM 657 O O . GLN A 1 81 ? -19.982 -2.556 5.473 1.00 92.88 81 GLN A O 1
ATOM 662 N N . ASP A 1 82 ? -18.463 -1.739 6.910 1.00 90.94 82 ASP A N 1
ATOM 663 C CA . ASP A 1 82 ? -18.966 -0.363 6.874 1.00 90.94 82 ASP A CA 1
ATOM 664 C C . ASP A 1 82 ? -18.679 0.325 5.526 1.00 90.94 82 ASP A C 1
ATOM 666 O O . ASP A 1 82 ? -19.583 0.840 4.862 1.00 90.94 82 ASP A O 1
ATOM 670 N N . ARG A 1 83 ? -17.414 0.310 5.081 1.00 89.56 83 ARG A N 1
ATOM 671 C CA . ARG A 1 83 ? -16.930 1.164 3.983 1.00 89.56 83 ARG A CA 1
ATOM 672 C C . ARG A 1 83 ? -16.707 0.458 2.659 1.00 89.56 83 ARG A C 1
ATOM 674 O O . ARG A 1 83 ? -16.778 1.125 1.627 1.00 89.56 83 ARG A O 1
ATOM 681 N N . VAL A 1 84 ? -16.371 -0.832 2.635 1.00 89.12 84 VAL A N 1
ATOM 682 C CA . VAL A 1 84 ? -15.902 -1.501 1.401 1.00 89.12 84 VAL A CA 1
ATOM 683 C C . VAL A 1 84 ? -17.005 -2.290 0.711 1.00 89.12 84 VAL A C 1
ATOM 685 O O . VAL A 1 84 ? -17.202 -2.123 -0.493 1.00 89.12 84 VAL A O 1
ATOM 688 N N . LEU A 1 85 ? -17.733 -3.123 1.452 1.00 88.50 85 LEU A N 1
ATOM 689 C CA . LEU A 1 85 ? -18.752 -4.015 0.896 1.00 88.50 85 LEU A CA 1
ATOM 690 C C . LEU A 1 85 ? -19.959 -3.249 0.334 1.00 88.50 85 LEU A C 1
ATOM 692 O O . LEU A 1 85 ? -20.566 -3.698 -0.633 1.00 88.50 85 LEU A O 1
ATOM 696 N N . ASN A 1 86 ? -20.243 -2.057 0.863 1.00 82.12 86 ASN A N 1
ATOM 697 C CA . ASN A 1 86 ? -21.379 -1.229 0.445 1.00 82.12 86 ASN A CA 1
ATOM 698 C C . ASN A 1 86 ? -21.074 -0.292 -0.740 1.00 82.12 86 ASN A C 1
ATOM 700 O O . ASN A 1 86 ? -21.899 0.552 -1.096 1.00 82.12 86 ASN A O 1
ATOM 704 N N . ARG A 1 87 ? -19.891 -0.379 -1.364 1.00 85.06 87 ARG A N 1
ATOM 705 C CA . ARG A 1 87 ? -19.534 0.512 -2.480 1.00 85.06 87 ARG A CA 1
ATOM 706 C C . ARG A 1 87 ? -20.292 0.130 -3.743 1.00 85.06 87 ARG A C 1
ATOM 708 O O . ARG A 1 87 ? -20.286 -1.026 -4.162 1.00 85.06 87 ARG A O 1
ATOM 715 N N . SER A 1 88 ? -20.858 1.127 -4.421 1.00 80.50 88 SER A N 1
ATOM 716 C CA . SER A 1 88 ? -21.391 0.915 -5.765 1.00 80.50 88 SER A CA 1
ATOM 717 C C . SER A 1 88 ? -20.271 0.452 -6.702 1.00 80.50 88 SER A C 1
ATOM 719 O O . SER A 1 88 ? -19.175 1.023 -6.748 1.00 80.50 88 SER A O 1
ATOM 721 N N . VAL A 1 89 ? -20.528 -0.626 -7.445 1.00 82.19 89 VAL A N 1
ATOM 722 C CA . VAL A 1 89 ? -19.563 -1.134 -8.420 1.00 82.19 89 VAL A CA 1
ATOM 723 C C . VAL A 1 89 ? -19.370 -0.068 -9.486 1.00 82.19 89 VAL A C 1
ATOM 725 O O . VAL A 1 89 ? -20.327 0.380 -10.120 1.00 82.19 89 VAL A O 1
ATOM 728 N N . ARG A 1 90 ? -18.113 0.334 -9.702 1.00 79.69 90 ARG A N 1
ATOM 729 C CA . ARG A 1 90 ? -17.789 1.323 -10.727 1.00 79.69 90 ARG A CA 1
ATOM 730 C C . ARG A 1 90 ? -18.297 0.800 -12.075 1.00 79.69 90 ARG A C 1
ATOM 732 O O . ARG A 1 90 ? -17.850 -0.271 -12.500 1.00 79.69 90 ARG A O 1
ATOM 739 N N . PRO A 1 91 ? -19.196 1.523 -12.767 1.00 79.38 91 PRO A N 1
ATOM 740 C CA . PRO A 1 91 ? -19.736 1.044 -14.024 1.00 79.38 91 PRO A CA 1
ATOM 741 C C . PRO A 1 91 ? -18.587 0.839 -15.004 1.00 79.38 91 PRO A C 1
ATOM 743 O O . PRO A 1 91 ? -17.668 1.662 -15.109 1.00 79.38 91 PRO A O 1
ATOM 746 N N . LYS A 1 92 ? -18.622 -0.289 -15.717 1.00 74.50 92 LYS A N 1
ATOM 747 C CA . LYS A 1 92 ? -17.631 -0.588 -16.745 1.00 74.50 92 LYS A CA 1
ATOM 748 C C . LYS A 1 92 ? -17.692 0.539 -17.765 1.00 74.50 92 LYS A C 1
ATOM 750 O O . LYS A 1 92 ? -18.689 0.696 -18.468 1.00 74.50 92 LYS A O 1
ATOM 755 N N . ARG A 1 93 ? -16.627 1.338 -17.844 1.00 76.25 93 ARG A N 1
ATOM 756 C CA . ARG A 1 93 ? -16.503 2.365 -18.875 1.00 76.25 93 ARG A CA 1
ATOM 757 C C . ARG A 1 93 ? -16.556 1.640 -20.215 1.00 76.25 93 ARG A C 1
ATOM 759 O O . ARG A 1 93 ? -15.605 0.936 -20.566 1.00 76.25 93 ARG A O 1
ATOM 766 N N . ARG A 1 94 ? -17.683 1.751 -20.930 1.00 69.56 94 ARG A N 1
ATOM 767 C CA . ARG A 1 94 ? -17.790 1.236 -22.297 1.00 69.56 94 ARG A CA 1
ATOM 768 C C . ARG A 1 94 ? -16.620 1.848 -23.056 1.00 69.56 94 ARG A C 1
ATOM 770 O O . ARG A 1 94 ? -16.392 3.059 -22.969 1.00 69.56 94 ARG A O 1
ATOM 777 N N . ARG A 1 95 ? -15.810 1.012 -23.717 1.00 63.56 95 ARG A N 1
ATOM 778 C CA . ARG A 1 95 ? -14.859 1.547 -24.692 1.00 63.56 95 ARG A CA 1
ATOM 779 C C . ARG A 1 95 ? -15.724 2.362 -25.638 1.00 63.56 95 ARG A C 1
ATOM 781 O O . ARG A 1 95 ? -16.664 1.807 -26.195 1.00 63.56 95 ARG A O 1
ATOM 788 N N . LYS A 1 96 ? -15.458 3.666 -25.730 1.00 62.72 96 LYS A N 1
ATOM 789 C CA . LYS A 1 96 ? -15.984 4.462 -26.828 1.00 62.72 96 LYS A CA 1
ATOM 790 C C . LYS A 1 96 ? -15.416 3.758 -28.050 1.00 62.72 96 LYS A C 1
ATOM 792 O O . LYS A 1 96 ? -14.200 3.773 -28.247 1.00 62.72 96 LYS A O 1
ATOM 797 N N . GLU A 1 97 ? -16.250 2.970 -28.713 1.00 58.22 97 GLU A N 1
ATOM 798 C CA . GLU A 1 97 ? -15.946 2.479 -30.038 1.00 58.22 97 GLU A CA 1
ATOM 799 C C . GLU A 1 97 ? -15.749 3.767 -30.815 1.00 58.22 97 GLU A C 1
ATOM 801 O O . GLU A 1 97 ? -16.671 4.567 -30.946 1.00 58.22 97 GLU A O 1
ATOM 806 N N . THR A 1 98 ? -14.491 4.096 -31.111 1.00 57.97 98 THR A N 1
ATOM 807 C CA . THR A 1 98 ? -14.219 5.155 -32.068 1.00 57.97 98 THR A CA 1
ATOM 808 C C . THR A 1 98 ? -15.041 4.753 -33.273 1.00 57.97 98 THR A C 1
ATOM 810 O O . THR A 1 98 ? -14.779 3.675 -33.807 1.00 57.97 98 THR A O 1
ATOM 813 N N . GLU A 1 99 ? -16.070 5.533 -33.606 1.00 56.94 99 GLU A N 1
ATOM 814 C CA . GLU A 1 99 ? -16.827 5.374 -34.838 1.00 56.94 99 GLU A CA 1
ATOM 815 C C . GLU A 1 99 ? -15.785 5.382 -35.950 1.00 56.94 99 GLU A C 1
ATOM 817 O O . GLU A 1 99 ? -15.249 6.422 -36.328 1.00 56.94 99 GLU A O 1
ATOM 822 N N . ARG A 1 100 ? -15.367 4.190 -36.376 1.00 52.88 100 ARG A N 1
ATOM 823 C CA . ARG A 1 100 ? -14.540 4.059 -37.556 1.00 52.88 100 ARG A CA 1
ATOM 824 C C . ARG A 1 100 ? -15.494 4.419 -38.669 1.00 52.88 100 ARG A C 1
ATOM 826 O O . ARG A 1 100 ? -16.410 3.651 -38.954 1.00 52.88 100 ARG A O 1
ATOM 833 N N . SER A 1 101 ? -15.306 5.600 -39.248 1.00 56.69 101 SER A N 1
ATOM 834 C CA . SER A 1 101 ? -15.856 5.884 -40.564 1.00 56.69 101 SER A CA 1
ATOM 835 C C . SER A 1 101 ? -15.565 4.662 -41.451 1.00 56.69 101 SER A C 1
ATOM 837 O O . SER A 1 101 ? -14.409 4.223 -41.480 1.00 56.69 101 SER A O 1
ATOM 839 N N . PRO A 1 102 ? -16.564 4.085 -42.147 1.00 59.50 102 PRO A N 1
ATOM 840 C CA . PRO A 1 102 ? -16.380 2.904 -42.997 1.00 59.50 102 PRO A CA 1
ATOM 841 C C . PRO A 1 102 ? -15.284 3.041 -44.071 1.00 59.50 102 PRO A C 1
ATOM 843 O O . PRO A 1 102 ? -14.909 2.049 -44.688 1.00 59.50 102 PRO A O 1
ATOM 846 N N . MET A 1 103 ? -14.766 4.254 -44.290 1.00 52.34 103 MET A N 1
ATOM 847 C CA . MET A 1 103 ? -13.802 4.595 -45.333 1.00 52.34 103 MET A CA 1
ATOM 848 C C . MET A 1 103 ? -12.325 4.549 -44.890 1.00 52.34 103 MET A C 1
ATOM 850 O O . MET A 1 103 ? -11.447 4.602 -45.746 1.00 52.34 103 MET A O 1
ATOM 854 N N . GLU A 1 104 ? -12.004 4.468 -43.591 1.00 57.53 104 GLU A N 1
ATOM 855 C CA . GLU A 1 104 ? -10.597 4.458 -43.154 1.00 57.53 104 GLU A CA 1
ATOM 856 C C . GLU A 1 104 ? -10.052 3.025 -42.996 1.00 57.53 104 GLU A C 1
ATOM 858 O O . GLU A 1 104 ? -10.443 2.311 -42.061 1.00 57.53 104 GLU A O 1
ATOM 863 N N . PRO A 1 105 ? -9.117 2.572 -43.862 1.00 62.41 105 PRO A N 1
ATOM 864 C CA . PRO A 1 105 ? -8.457 1.289 -43.670 1.00 62.41 105 PRO A CA 1
ATOM 865 C C . PRO A 1 105 ? -7.681 1.310 -42.352 1.00 62.41 105 PRO A C 1
ATOM 867 O O . PRO A 1 105 ? -7.170 2.344 -41.922 1.00 62.41 105 PRO A O 1
ATOM 870 N N . ALA A 1 106 ? -7.574 0.154 -41.692 1.00 63.53 106 ALA A N 1
ATOM 871 C CA . ALA A 1 106 ? -6.810 0.033 -40.456 1.00 63.53 106 ALA A CA 1
ATOM 872 C C . ALA A 1 106 ? -5.397 0.618 -40.649 1.00 63.53 106 ALA A C 1
ATOM 874 O O . ALA A 1 106 ? -4.558 0.019 -41.314 1.00 63.53 106 ALA A O 1
ATOM 875 N N . VAL A 1 107 ? -5.131 1.776 -40.028 1.00 67.25 107 VAL A N 1
ATOM 876 C CA . VAL A 1 107 ? -3.903 2.586 -40.198 1.00 67.25 107 VAL A CA 1
ATOM 877 C C . VAL A 1 107 ? -2.613 1.790 -39.938 1.00 67.25 107 VAL A C 1
ATOM 879 O O . VAL A 1 107 ? -1.523 2.182 -40.343 1.00 67.25 107 VAL A O 1
ATOM 882 N N . ARG A 1 108 ? -2.707 0.644 -39.256 1.00 70.50 108 ARG A N 1
ATOM 883 C CA . ARG A 1 108 ? -1.575 -0.243 -38.992 1.00 70.50 108 ARG A CA 1
ATOM 884 C C . ARG A 1 108 ? -1.738 -1.540 -39.761 1.00 70.50 108 ARG A C 1
ATOM 886 O O . ARG A 1 108 ? -2.543 -2.392 -39.387 1.00 70.50 108 ARG A O 1
ATOM 893 N N . THR A 1 109 ? -0.895 -1.717 -40.770 1.00 80.81 109 THR A N 1
ATOM 894 C CA . THR A 1 109 ? -0.733 -3.002 -41.448 1.00 80.81 109 THR A CA 1
ATOM 895 C C . THR A 1 109 ? -0.267 -4.083 -40.457 1.00 80.81 109 THR A C 1
ATOM 897 O O . THR A 1 109 ? 0.297 -3.771 -39.393 1.00 80.81 109 THR A O 1
ATOM 900 N N . PRO A 1 110 ? -0.465 -5.374 -40.775 1.00 83.31 110 PRO A N 1
ATOM 901 C CA . PRO A 1 110 ? 0.010 -6.476 -39.940 1.00 83.31 110 PRO A CA 1
ATOM 902 C C . PRO A 1 110 ? 1.512 -6.391 -39.623 1.00 83.31 110 PRO A C 1
ATOM 904 O O . PRO A 1 110 ? 1.908 -6.648 -38.485 1.00 83.31 110 PRO A O 1
ATOM 907 N N . GLY A 1 111 ? 2.327 -5.938 -40.584 1.00 84.62 111 GLY A N 1
ATOM 908 C CA . GLY A 1 111 ? 3.769 -5.728 -40.407 1.00 84.62 111 GLY A CA 1
ATOM 909 C C . GLY A 1 111 ? 4.109 -4.617 -39.407 1.00 84.62 111 GLY A C 1
ATOM 910 O O . GLY A 1 111 ? 4.909 -4.817 -38.497 1.00 84.62 111 GLY A O 1
ATOM 911 N N . ILE A 1 112 ? 3.441 -3.461 -39.485 1.00 84.81 112 ILE A N 1
ATOM 912 C CA . ILE A 1 112 ? 3.635 -2.379 -38.501 1.00 84.81 112 ILE A CA 1
ATOM 913 C C . ILE A 1 112 ? 3.190 -2.843 -37.105 1.00 84.81 112 ILE A C 1
ATOM 915 O O . ILE A 1 112 ? 3.827 -2.548 -36.091 1.00 84.81 112 ILE A O 1
ATOM 919 N N . THR A 1 113 ? 2.110 -3.620 -37.037 1.00 85.19 113 THR A N 1
ATOM 920 C CA . THR A 1 113 ? 1.603 -4.170 -35.777 1.00 85.19 113 THR A CA 1
AT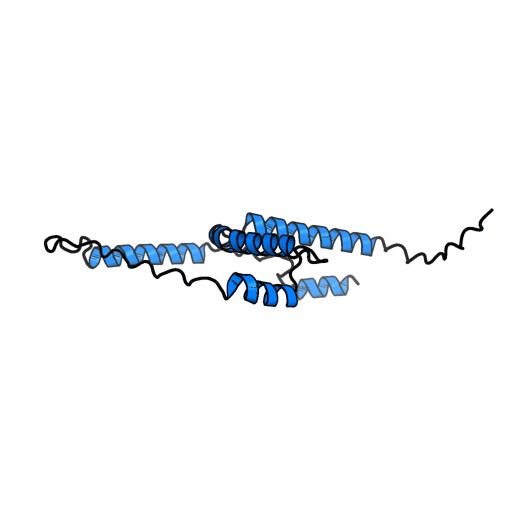OM 921 C C . THR A 1 113 ? 2.579 -5.169 -35.150 1.00 85.19 113 THR A C 1
ATOM 923 O O . THR A 1 113 ? 2.798 -5.115 -33.936 1.00 85.19 113 THR A O 1
ATOM 926 N N . SER A 1 114 ? 3.187 -6.059 -35.941 1.00 87.25 114 SER A N 1
ATOM 927 C CA . SER A 1 114 ? 4.185 -7.019 -35.450 1.00 87.25 114 SER A CA 1
ATOM 928 C C . SER A 1 114 ? 5.455 -6.311 -34.969 1.00 87.25 114 SER A C 1
ATOM 930 O O . SER A 1 114 ? 5.927 -6.593 -33.866 1.00 87.25 114 SER A O 1
ATOM 932 N N . MET A 1 115 ? 5.937 -5.301 -35.700 1.00 89.88 115 MET A N 1
ATOM 933 C CA . MET A 1 115 ? 7.071 -4.471 -35.277 1.00 89.88 115 MET A CA 1
ATOM 934 C C . MET A 1 115 ? 6.819 -3.768 -33.936 1.00 89.88 115 MET A C 1
ATOM 936 O O . MET A 1 115 ? 7.662 -3.816 -33.037 1.00 89.88 115 MET A O 1
ATOM 940 N N . LEU A 1 116 ? 5.644 -3.154 -33.756 1.00 91.25 116 LEU A N 1
ATOM 941 C CA . LEU A 1 116 ? 5.280 -2.486 -32.501 1.00 91.25 116 LEU A CA 1
ATOM 942 C C . LEU A 1 116 ? 5.183 -3.466 -31.322 1.00 91.25 116 LEU A C 1
ATOM 944 O O . LEU A 1 116 ? 5.581 -3.119 -30.206 1.00 91.25 116 LEU A O 1
ATOM 948 N N . LYS A 1 117 ? 4.678 -4.686 -31.553 1.00 90.00 117 LYS A N 1
ATOM 949 C CA . LYS A 1 117 ? 4.653 -5.756 -30.543 1.00 90.00 117 LYS A CA 1
ATOM 950 C C . LYS A 1 117 ? 6.069 -6.184 -30.157 1.00 90.00 117 LYS A C 1
ATOM 952 O O . LYS A 1 117 ? 6.378 -6.213 -28.968 1.00 90.00 117 LYS A O 1
ATOM 957 N N . ASN A 1 118 ? 6.941 -6.416 -31.137 1.00 94.12 118 ASN A N 1
ATOM 958 C CA . ASN A 1 118 ? 8.336 -6.793 -30.903 1.00 94.12 118 ASN A CA 1
ATOM 959 C C . ASN A 1 118 ? 9.085 -5.730 -30.094 1.00 94.12 118 ASN A C 1
ATOM 961 O O . ASN A 1 118 ? 9.789 -6.065 -29.144 1.00 94.12 118 ASN A O 1
ATOM 965 N N . ARG A 1 119 ? 8.879 -4.442 -30.399 1.00 93.69 119 ARG A N 1
ATOM 966 C CA . ARG A 1 119 ? 9.467 -3.343 -29.619 1.00 93.69 119 ARG A CA 1
ATOM 967 C C . ARG A 1 119 ? 9.019 -3.378 -28.157 1.00 93.69 119 ARG A C 1
ATOM 969 O O . ARG A 1 119 ? 9.855 -3.276 -27.267 1.00 93.69 119 ARG A O 1
ATOM 976 N N . LYS A 1 120 ? 7.719 -3.568 -27.899 1.00 93.88 120 LYS A N 1
ATOM 977 C CA . LYS A 1 120 ? 7.187 -3.690 -26.529 1.00 93.88 120 LYS A CA 1
ATOM 978 C C . LYS A 1 120 ? 7.763 -4.895 -25.783 1.00 93.88 120 LYS A C 1
ATOM 980 O O . LYS A 1 120 ? 8.066 -4.774 -24.602 1.00 93.88 120 LYS A O 1
ATOM 985 N N . MET A 1 121 ? 7.926 -6.030 -26.463 1.00 93.00 121 MET A N 1
ATOM 986 C CA . MET A 1 121 ? 8.528 -7.230 -25.877 1.00 93.00 121 MET A CA 1
ATOM 987 C C . MET A 1 121 ? 10.000 -7.012 -25.512 1.00 93.00 121 MET A C 1
ATOM 989 O O . MET A 1 121 ? 10.396 -7.341 -24.398 1.00 93.00 121 MET A O 1
ATOM 993 N N . LYS A 1 122 ? 10.792 -6.402 -26.406 1.00 93.62 122 LYS A N 1
ATOM 994 C CA . LYS A 1 122 ? 12.197 -6.051 -26.135 1.00 93.62 122 LYS A CA 1
ATOM 995 C C . LYS A 1 122 ? 12.330 -5.097 -24.949 1.00 93.62 122 LYS A C 1
ATOM 997 O O . LYS A 1 122 ? 13.162 -5.320 -24.082 1.00 93.62 122 LYS A O 1
ATOM 1002 N N . GLU A 1 123 ? 11.469 -4.086 -24.876 1.00 91.88 123 GLU A N 1
ATOM 1003 C CA . GLU A 1 123 ? 11.395 -3.162 -23.739 1.00 91.88 123 GLU A CA 1
ATOM 1004 C C . GLU A 1 123 ? 11.071 -3.870 -22.418 1.00 91.88 123 GLU A C 1
ATOM 1006 O O . GLU A 1 123 ? 11.702 -3.607 -21.397 1.00 91.88 123 GLU A O 1
ATOM 1011 N N . ALA A 1 124 ? 10.110 -4.797 -22.426 1.00 91.38 124 ALA A N 1
ATOM 1012 C CA . ALA A 1 124 ? 9.787 -5.593 -21.246 1.00 91.38 124 ALA A CA 1
ATOM 1013 C C . ALA A 1 124 ? 10.960 -6.493 -20.826 1.00 91.38 124 ALA A C 1
ATOM 1015 O O . ALA A 1 124 ? 11.241 -6.606 -19.636 1.00 91.38 124 ALA A O 1
ATOM 1016 N N . GLN A 1 125 ? 11.664 -7.096 -21.790 1.00 90.81 125 GLN A N 1
ATOM 1017 C CA . GLN A 1 125 ? 12.853 -7.898 -21.513 1.00 90.81 125 GLN A CA 1
ATOM 1018 C C . GLN A 1 125 ? 13.979 -7.049 -20.927 1.00 90.81 125 GLN A C 1
ATOM 1020 O O . GLN A 1 125 ? 14.563 -7.444 -19.926 1.00 90.81 125 GLN A O 1
ATOM 1025 N N . ARG A 1 126 ? 14.236 -5.868 -21.500 1.00 93.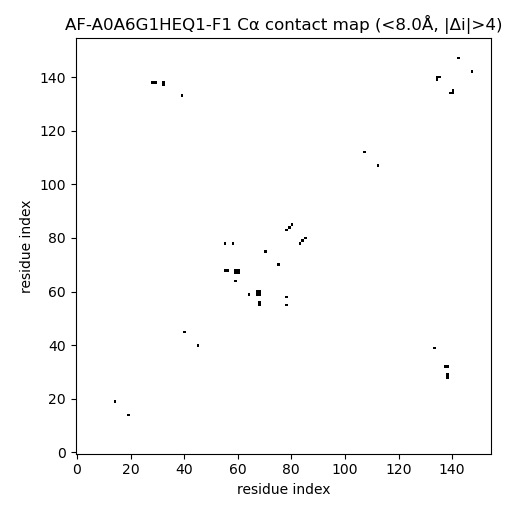19 126 ARG A N 1
ATOM 1026 C CA . ARG A 1 126 ? 15.226 -4.920 -20.986 1.00 93.19 126 ARG A CA 1
ATOM 1027 C C . ARG A 1 126 ? 14.945 -4.574 -19.525 1.00 93.19 126 ARG A C 1
ATOM 1029 O O . ARG A 1 126 ? 15.811 -4.768 -18.690 1.00 93.19 126 ARG A O 1
ATOM 1036 N N . LYS A 1 127 ? 13.708 -4.178 -19.202 1.00 89.06 127 LYS A N 1
ATOM 1037 C CA . LYS A 1 127 ? 13.303 -3.848 -17.824 1.00 89.06 127 LYS A CA 1
ATOM 1038 C C . LYS A 1 127 ? 13.452 -5.008 -16.839 1.00 89.06 127 LYS A C 1
ATOM 1040 O O . LYS A 1 127 ? 13.662 -4.756 -15.662 1.00 89.06 127 LYS A O 1
ATOM 1045 N N . ARG A 1 128 ? 13.298 -6.255 -17.301 1.00 85.81 128 ARG A N 1
ATOM 1046 C CA . ARG A 1 128 ? 13.543 -7.452 -16.480 1.00 85.81 128 ARG A CA 1
ATOM 1047 C C . ARG A 1 128 ? 15.032 -7.706 -16.274 1.00 85.81 128 ARG A C 1
ATOM 1049 O O . ARG A 1 128 ? 15.428 -7.996 -15.159 1.00 85.81 128 ARG 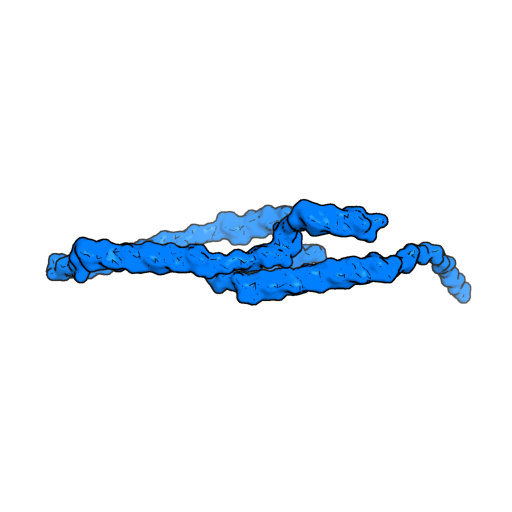A O 1
ATOM 1056 N N . ASN A 1 129 ? 15.837 -7.589 -17.327 1.00 87.88 129 ASN A N 1
ATOM 1057 C CA . ASN A 1 129 ? 17.286 -7.784 -17.243 1.00 87.88 129 ASN A CA 1
ATOM 1058 C C . ASN A 1 129 ? 17.960 -6.689 -16.396 1.00 87.88 129 ASN A C 1
ATOM 1060 O O . ASN A 1 129 ? 18.907 -6.967 -15.678 1.00 87.88 129 ASN A O 1
ATOM 1064 N N . GLU A 1 130 ? 17.459 -5.455 -16.478 1.00 89.00 130 GLU A N 1
ATOM 1065 C CA . GLU A 1 130 ? 17.907 -4.296 -15.691 1.00 89.00 130 GLU A CA 1
ATOM 1066 C C . GLU A 1 130 ? 17.214 -4.210 -14.318 1.00 89.00 130 GLU A C 1
ATOM 1068 O O . GLU A 1 130 ? 17.332 -3.198 -13.624 1.00 89.00 130 GLU A O 1
ATOM 1073 N N . PHE A 1 131 ? 16.436 -5.225 -13.927 1.00 82.25 131 PHE A N 1
ATOM 1074 C CA . PHE A 1 131 ? 15.742 -5.209 -12.647 1.00 82.25 131 PHE A CA 1
ATOM 1075 C C . PHE A 1 131 ? 16.755 -5.318 -11.505 1.00 82.25 131 PHE A C 1
ATOM 1077 O O . PHE A 1 131 ? 17.428 -6.332 -11.347 1.00 82.25 131 PHE A O 1
ATOM 1084 N N . VAL A 1 132 ? 16.830 -4.268 -10.693 1.00 77.94 132 VAL A N 1
ATOM 1085 C CA . VAL A 1 132 ? 17.578 -4.261 -9.436 1.00 77.94 132 VAL A CA 1
ATOM 1086 C C . VAL A 1 132 ? 16.612 -4.645 -8.326 1.00 77.94 132 VAL A C 1
ATOM 1088 O O . VAL A 1 132 ? 15.617 -3.943 -8.120 1.00 77.94 132 VAL A O 1
ATOM 1091 N N . ASP A 1 133 ? 16.901 -5.743 -7.626 1.00 70.19 133 ASP A N 1
ATOM 1092 C CA . ASP A 1 133 ? 16.143 -6.123 -6.440 1.00 70.19 133 ASP A CA 1
ATOM 1093 C C . ASP A 1 133 ? 16.428 -5.126 -5.314 1.00 70.19 133 ASP A C 1
ATOM 1095 O O . ASP A 1 133 ? 17.566 -4.911 -4.903 1.00 70.19 133 ASP A O 1
ATOM 1099 N N . ARG A 1 134 ? 15.366 -4.470 -4.859 1.00 67.31 134 ARG A N 1
ATOM 1100 C CA . ARG A 1 134 ? 15.412 -3.437 -3.824 1.00 67.31 134 ARG A CA 1
ATOM 1101 C C . ARG A 1 134 ? 15.080 -4.003 -2.440 1.00 67.31 134 ARG A C 1
ATOM 1103 O O . ARG A 1 134 ? 15.060 -3.253 -1.476 1.00 67.31 134 ARG A O 1
ATOM 1110 N N . GLY A 1 135 ? 14.765 -5.296 -2.345 1.00 64.00 135 GLY A N 1
ATOM 1111 C CA . GLY A 1 135 ? 14.546 -6.004 -1.083 1.00 64.00 135 GLY A CA 1
ATOM 1112 C C . GLY A 1 135 ? 15.825 -6.569 -0.458 1.00 64.00 135 GLY A C 1
ATOM 1113 O O . GLY A 1 135 ? 15.807 -6.903 0.726 1.00 64.00 135 GLY A O 1
ATOM 1114 N N . VAL A 1 136 ? 16.922 -6.627 -1.223 1.00 61.00 136 VAL A N 1
ATOM 1115 C CA . VAL A 1 136 ? 18.222 -7.146 -0.771 1.00 61.00 136 VAL A CA 1
ATOM 1116 C C . VAL A 1 136 ? 18.786 -6.268 0.352 1.00 61.00 136 VAL A C 1
ATOM 1118 O O . VAL A 1 136 ? 18.863 -5.045 0.222 1.00 61.00 136 VAL A O 1
ATOM 1121 N N . GLY A 1 137 ? 19.179 -6.890 1.462 1.00 59.34 137 GLY A N 1
ATOM 1122 C CA . GLY A 1 137 ? 19.719 -6.251 2.662 1.00 59.34 137 GLY A CA 1
ATOM 1123 C C . GLY A 1 137 ? 18.677 -5.618 3.593 1.00 59.34 137 GLY A C 1
ATOM 1124 O O . GLY A 1 137 ? 19.046 -4.862 4.495 1.00 59.34 137 GLY A O 1
ATOM 1125 N N . THR A 1 138 ? 17.379 -5.872 3.385 1.00 65.62 138 THR A N 1
ATOM 1126 C CA . THR A 1 138 ? 16.320 -5.446 4.321 1.00 65.62 138 THR A CA 1
ATOM 1127 C C . THR A 1 138 ? 16.165 -6.441 5.480 1.00 65.62 138 THR A C 1
ATOM 1129 O O . THR A 1 138 ? 16.649 -7.558 5.401 1.00 65.62 138 THR A O 1
ATOM 1132 N N . LEU A 1 139 ? 15.466 -6.074 6.565 1.00 56.16 139 LEU A N 1
ATOM 1133 C CA . LEU A 1 139 ? 15.212 -6.967 7.719 1.00 56.16 139 LEU A CA 1
ATOM 1134 C C . LEU A 1 139 ? 14.479 -8.277 7.338 1.00 56.16 139 LEU A C 1
ATOM 1136 O O . LEU A 1 139 ? 14.492 -9.239 8.098 1.00 56.16 139 LEU A O 1
ATOM 1140 N N . LEU A 1 140 ? 13.814 -8.291 6.177 1.00 55.66 140 LEU A N 1
ATOM 1141 C CA . LEU A 1 140 ? 13.137 -9.458 5.602 1.00 55.66 140 LEU A CA 1
ATOM 1142 C C . LEU A 1 140 ? 14.044 -10.290 4.684 1.00 55.66 140 LEU A C 1
ATOM 1144 O O . LEU A 1 140 ? 13.632 -11.365 4.249 1.00 55.66 140 LEU A O 1
ATOM 1148 N N . ASP A 1 141 ? 15.245 -9.799 4.380 1.00 63.00 141 ASP A N 1
ATOM 1149 C CA . ASP A 1 141 ? 16.292 -10.578 3.735 1.00 63.00 141 ASP A CA 1
ATOM 1150 C C . ASP A 1 141 ? 16.866 -11.480 4.831 1.00 63.00 141 ASP A C 1
ATOM 1152 O O . ASP A 1 141 ? 17.490 -11.013 5.785 1.00 63.00 141 ASP A O 1
ATOM 1156 N N . GLY A 1 142 ? 16.491 -12.759 4.803 1.00 62.81 142 GLY A N 1
ATOM 1157 C CA . GLY A 1 142 ? 16.879 -13.706 5.845 1.00 62.81 142 GLY A CA 1
ATOM 1158 C C . GLY A 1 142 ? 18.398 -13.743 6.023 1.00 62.81 142 GLY A C 1
ATOM 1159 O O . GLY A 1 142 ? 19.144 -13.524 5.072 1.00 62.81 142 GLY A O 1
ATOM 1160 N N . TYR A 1 143 ? 18.862 -14.049 7.236 1.00 63.31 143 TYR A N 1
ATOM 1161 C CA . TYR A 1 143 ? 20.284 -14.289 7.466 1.00 63.31 143 TYR A CA 1
ATOM 1162 C C . TYR A 1 143 ? 20.771 -15.394 6.532 1.00 63.31 143 TYR A C 1
ATOM 1164 O O . TYR A 1 143 ? 20.187 -16.483 6.492 1.00 63.31 143 TYR A O 1
ATOM 1172 N N . THR A 1 144 ? 21.867 -15.146 5.822 1.00 68.25 144 THR A N 1
ATOM 1173 C CA . THR A 1 144 ? 22.603 -16.250 5.209 1.00 68.25 144 THR A CA 1
ATOM 1174 C C . THR A 1 144 ? 23.106 -17.182 6.317 1.00 68.25 144 THR A C 1
ATOM 1176 O O . THR A 1 144 ? 23.351 -16.754 7.449 1.00 68.25 144 THR A O 1
ATOM 1179 N N . GLU A 1 145 ? 23.255 -18.475 6.022 1.00 60.81 145 GLU A N 1
ATOM 1180 C CA . GLU A 1 145 ? 23.735 -19.469 6.998 1.00 60.81 145 GLU A CA 1
ATOM 1181 C C . GLU A 1 145 ? 25.058 -19.024 7.652 1.00 60.81 145 GLU A C 1
ATOM 1183 O O . GLU A 1 145 ? 25.259 -19.152 8.859 1.00 60.81 145 GLU A O 1
ATOM 1188 N N . GLU A 1 146 ? 25.925 -18.387 6.868 1.00 72.25 146 GLU A N 1
ATOM 1189 C CA . GLU A 1 146 ? 27.204 -17.835 7.304 1.00 72.25 146 GLU A CA 1
ATOM 1190 C C . GLU A 1 146 ? 27.059 -16.677 8.302 1.00 72.25 146 GLU A C 1
ATOM 1192 O O . GLU A 1 146 ? 27.854 -16.569 9.240 1.00 72.25 146 GLU A O 1
ATOM 1197 N N . GLU A 1 147 ? 26.059 -15.811 8.119 1.00 69.44 147 GLU A N 1
ATOM 1198 C CA . GLU A 1 147 ? 25.746 -14.692 9.015 1.00 69.44 147 GLU A CA 1
ATOM 1199 C C . GLU A 1 147 ? 25.097 -15.178 10.309 1.00 69.44 147 GLU A C 1
ATOM 1201 O O . GLU A 1 147 ? 25.505 -14.752 11.392 1.00 69.44 147 GLU A O 1
ATOM 1206 N N . LEU A 1 148 ? 24.174 -16.140 10.215 1.00 68.50 148 LEU A N 1
ATOM 1207 C CA . LEU A 1 148 ? 23.533 -16.756 11.375 1.00 68.50 148 LEU A CA 1
ATOM 1208 C C . LEU A 1 148 ? 24.575 -17.450 12.267 1.00 68.50 148 LEU A C 1
ATOM 1210 O O . LEU A 1 148 ? 24.631 -17.221 13.476 1.00 68.50 148 LEU A O 1
ATOM 1214 N N . LEU A 1 149 ? 25.479 -18.226 11.660 1.00 73.69 149 LEU A N 1
ATOM 1215 C CA . LEU A 1 149 ? 26.581 -18.881 12.364 1.00 73.69 149 LEU A CA 1
ATOM 1216 C C . LEU A 1 149 ? 27.587 -17.880 12.948 1.00 73.69 149 LEU A C 1
ATOM 1218 O O . LEU A 1 149 ? 28.297 -18.209 13.896 1.00 73.69 149 LEU A O 1
ATOM 1222 N N . ARG A 1 150 ? 27.708 -16.672 12.391 1.00 71.50 150 ARG A N 1
ATOM 1223 C CA . ARG A 1 150 ? 28.582 -15.621 12.937 1.00 71.50 150 ARG A CA 1
ATOM 1224 C C . ARG A 1 150 ? 27.987 -15.010 14.201 1.00 71.50 150 ARG A C 1
ATOM 1226 O O . ARG A 1 150 ? 28.717 -14.815 15.166 1.00 71.50 150 ARG A O 1
ATOM 1233 N N . CYS A 1 151 ? 26.677 -14.774 14.208 1.00 64.44 151 CYS A N 1
ATOM 1234 C CA . CYS A 1 151 ? 25.955 -14.312 15.390 1.00 64.44 151 CYS A CA 1
ATOM 1235 C C . CYS A 1 151 ? 26.002 -15.347 16.519 1.00 64.44 151 CYS A C 1
ATOM 1237 O O . CYS A 1 151 ? 26.318 -14.985 17.644 1.00 64.44 151 CYS A O 1
ATOM 1239 N N . VAL A 1 152 ? 25.780 -16.631 16.213 1.00 68.56 152 VAL A N 1
ATOM 1240 C CA . VAL A 1 152 ? 25.826 -17.713 17.215 1.00 68.56 152 VAL A CA 1
ATOM 1241 C C . VAL A 1 152 ? 27.230 -17.909 17.797 1.00 68.56 152 VAL A C 1
ATOM 1243 O O . VAL A 1 152 ? 27.358 -18.206 18.976 1.00 68.56 152 VAL A O 1
ATOM 1246 N N . ARG A 1 153 ? 28.292 -17.717 17.002 1.00 71.81 153 ARG A N 1
ATOM 1247 C CA . ARG A 1 153 ? 29.691 -17.835 17.462 1.00 71.81 153 ARG A CA 1
ATOM 1248 C C . ARG A 1 153 ? 30.198 -16.630 18.261 1.00 71.81 153 ARG A C 1
ATOM 1250 O O . ARG A 1 153 ? 31.276 -16.714 18.841 1.00 71.81 153 ARG A O 1
ATOM 1257 N N . ALA A 1 154 ? 29.475 -15.512 18.234 1.00 64.25 154 ALA A N 1
ATOM 1258 C CA . ALA A 1 154 ? 29.805 -14.298 18.979 1.00 64.25 154 ALA A CA 1
ATOM 1259 C C . ALA A 1 154 ? 29.077 -14.205 20.336 1.00 64.25 154 ALA A C 1
ATOM 1261 O O . ALA A 1 154 ? 29.281 -13.229 21.062 1.00 64.25 154 ALA A O 1
ATOM 1262 N N . CYS A 1 155 ? 28.236 -15.195 20.653 1.00 43.59 155 CYS A N 1
ATOM 1263 C CA . CYS A 1 155 ? 27.615 -15.418 21.957 1.00 43.59 155 CYS A CA 1
ATOM 1264 C C . CYS A 1 155 ? 28.408 -16.463 22.747 1.00 43.59 155 CYS A C 1
ATOM 1266 O O . CYS A 1 155 ? 28.475 -16.302 23.985 1.00 43.59 155 CYS A O 1
#

Solvent-accessible surface area (backbone atoms only — not comparable to full-atom values): 9820 Å² total; per-residue (Å²): 136,86,81,77,78,84,83,78,82,76,76,67,78,74,73,48,74,64,53,52,50,51,53,51,49,52,52,52,50,50,53,50,48,51,53,49,51,61,76,69,48,54,68,69,54,52,69,61,46,49,62,56,51,50,52,52,44,54,48,29,64,75,70,64,46,91,72,44,75,64,87,44,72,70,56,50,55,51,46,38,63,70,65,54,72,71,52,78,78,78,75,79,78,72,75,77,71,73,82,70,59,94,81,66,72,75,90,62,50,72,66,58,48,49,53,55,49,52,52,53,51,52,53,54,50,48,55,58,74,69,55,73,78,82,60,72,86,35,95,83,43,71,75,49,72,71,53,48,54,49,58,62,71,74,107

Foldseek 3Di:
DDDDDDPPPPPDPDQDPVRVVVVVVVVVQVVVQVVLCVVPPDPVNCVPVVVVLVVLLVVQVVVVDPVRSDDDPVSVVVCCVPPNVPDDDDPDPPPPPPPPPPPDDDPADPVNVVVVVVVVVVVVVVCVVPDDDSCPPHPPNDDDPVRVVVVVVVD

Secondary structure (DSSP, 8-state):
-PPPPP-----PPP--HHHHHHHHHHHHHHHHHHHHHHHHS-HHHHHHHHHHHHHHHHHHHHHT-TTTT---HHHHHHHIIIIITTPPPPP----------TT---SS-HHHHHHHHHHHHHHHHHHHHT---SSTTS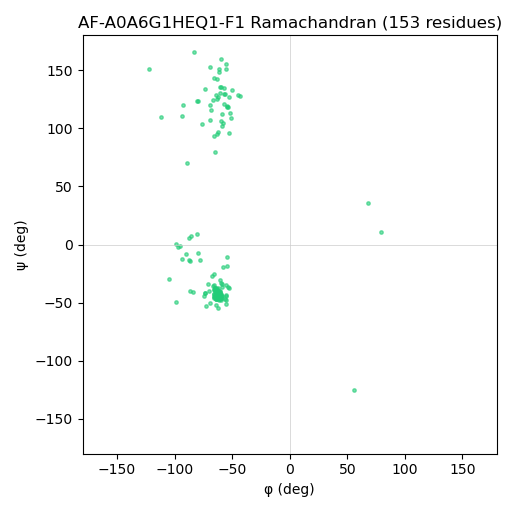TTSPPPHHHHHHHHHT-